Protein AF-A0AAU9NPM9-F1 (afdb_monomer_lite)

InterPro domains:
  IPR006734 PLATZ transcription factor [PF04640] (2-65)

pLDDT: mean 89.78, std 11.23, range [49.44, 97.81]

Organism: NCBI:txid75947

Foldseek 3Di:
DAFCVVPVVPWDCALEDWDQDPNTTDAAADDDPADPDDPPAPAAAPQPRHGGPDNRNHHHNVSLVVVVVVPPPVGDGDDPPDPD

Sequence (84 aa):
MVRVNEIQGYLYISCVQTYIINSAKIMFWNERPQPRPRKGVTHHCEICGRSLVDAFRFCSLGCKLGGMKRGDSKLSFTLKMNHT

Structure (mmCIF, N/CA/C/O backbone):
data_AF-A0AAU9NPM9-F1
#
_entry.id   AF-A0AAU9NPM9-F1
#
loop_
_atom_site.group_PDB
_atom_site.id
_atom_site.type_symbol
_atom_site.label_atom_id
_atom_site.label_alt_id
_atom_site.label_comp_id
_atom_site.label_asym_id
_atom_site.label_entity_id
_atom_site.label_seq_id
_atom_site.pdbx_PDB_ins_code
_atom_site.Cartn_x
_atom_site.Cartn_y
_atom_site.Cartn_z
_atom_site.occupancy
_atom_site.B_iso_or_equiv
_atom_site.auth_seq_id
_atom_site.auth_comp_id
_atom_site.auth_asym_id
_atom_site.auth_atom_id
_atom_site.pdbx_PDB_model_num
ATOM 1 N N . MET A 1 1 ? 0.362 10.338 -5.796 1.00 90.38 1 MET A N 1
ATOM 2 C CA . MET A 1 1 ? 1.220 9.649 -4.799 1.00 90.38 1 MET A CA 1
ATOM 3 C C . MET A 1 1 ? 1.158 10.455 -3.521 1.00 90.38 1 MET A C 1
ATOM 5 O O . MET A 1 1 ? 0.852 11.633 -3.625 1.00 90.38 1 MET A O 1
ATOM 9 N N . VAL A 1 2 ? 1.402 9.852 -2.366 1.00 95.50 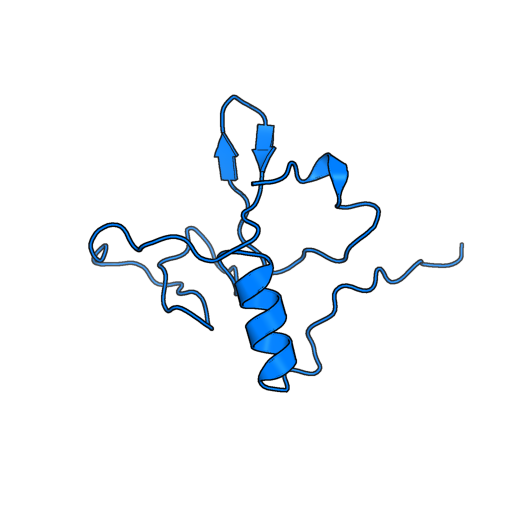2 VAL A N 1
ATOM 10 C CA . VAL A 1 2 ? 1.280 10.520 -1.060 1.00 95.50 2 VAL A CA 1
ATOM 11 C C . VAL A 1 2 ? 2.447 10.118 -0.164 1.00 95.50 2 VAL A C 1
ATOM 13 O O . VAL A 1 2 ? 2.953 8.997 -0.310 1.00 95.50 2 VAL A O 1
ATOM 16 N N . ARG A 1 3 ? 2.915 11.013 0.716 1.00 96.88 3 ARG A N 1
ATOM 17 C CA . ARG A 1 3 ? 3.959 10.653 1.682 1.00 96.88 3 ARG A CA 1
ATOM 18 C C . ARG A 1 3 ? 3.347 9.825 2.799 1.00 96.88 3 ARG A C 1
ATOM 20 O O . ARG A 1 3 ? 2.250 10.097 3.271 1.00 96.88 3 ARG A O 1
ATOM 27 N N . VAL A 1 4 ? 4.090 8.832 3.266 1.00 96.44 4 VAL A N 1
ATOM 28 C CA . VAL A 1 4 ? 3.641 7.969 4.366 1.00 96.44 4 VAL A CA 1
ATOM 29 C C . VAL A 1 4 ? 3.380 8.788 5.633 1.00 96.44 4 VAL A C 1
ATOM 31 O O . VAL A 1 4 ? 2.341 8.614 6.265 1.00 96.44 4 VAL A O 1
ATOM 34 N N . ASN A 1 5 ? 4.254 9.748 5.944 1.00 96.25 5 ASN A N 1
ATOM 35 C CA . ASN A 1 5 ? 4.113 10.594 7.131 1.00 96.25 5 ASN A CA 1
ATOM 36 C C . ASN A 1 5 ? 2.855 11.476 7.121 1.00 96.25 5 ASN A C 1
ATOM 38 O O . ASN A 1 5 ? 2.381 11.836 8.191 1.00 96.25 5 ASN A O 1
ATOM 42 N N . GLU A 1 6 ? 2.298 11.792 5.948 1.00 95.19 6 GLU A N 1
ATOM 43 C CA . GLU A 1 6 ? 1.085 12.614 5.827 1.00 95.19 6 GLU A CA 1
ATOM 44 C C . GLU A 1 6 ? -0.183 11.828 6.201 1.00 95.19 6 GLU A C 1
ATOM 46 O O . GLU A 1 6 ? -1.179 12.432 6.583 1.00 95.19 6 GLU A O 1
ATOM 51 N N . ILE A 1 7 ? -0.162 10.490 6.107 1.00 94.31 7 ILE A N 1
ATOM 52 C CA . ILE A 1 7 ? -1.374 9.665 6.256 1.00 94.31 7 ILE A CA 1
ATOM 53 C C . ILE A 1 7 ? -1.293 8.579 7.331 1.00 94.31 7 ILE A C 1
ATOM 55 O O . ILE A 1 7 ? -2.331 8.081 7.759 1.00 94.31 7 ILE A O 1
ATOM 59 N N . GLN A 1 8 ? -0.096 8.188 7.777 1.00 93.25 8 GLN A N 1
ATOM 60 C CA . GLN A 1 8 ? 0.081 7.071 8.717 1.00 93.25 8 GLN A CA 1
ATOM 61 C C . GLN A 1 8 ? -0.606 7.290 10.076 1.00 93.25 8 GLN A C 1
ATOM 63 O O . GLN A 1 8 ? -0.941 6.318 10.743 1.00 93.25 8 GLN A O 1
ATOM 68 N N . GLY A 1 9 ? -0.833 8.548 10.471 1.00 92.75 9 GLY A N 1
ATOM 69 C CA . GLY A 1 9 ? -1.575 8.909 11.686 1.00 92.75 9 GLY A CA 1
ATOM 70 C C . GLY A 1 9 ? -3.097 8.885 11.528 1.00 92.75 9 GLY A C 1
ATOM 71 O O . GLY A 1 9 ? -3.807 9.003 12.518 1.00 92.75 9 GLY A O 1
ATOM 72 N N . TYR A 1 10 ? -3.599 8.702 10.303 1.00 92.94 10 TYR A N 1
ATOM 73 C CA . TYR A 1 10 ? -5.032 8.695 9.993 1.00 92.94 10 TYR A CA 1
ATOM 74 C C . TYR A 1 10 ? -5.519 7.351 9.439 1.00 92.94 10 TYR A C 1
ATOM 76 O O . TYR A 1 10 ? -6.696 7.025 9.574 1.00 92.94 10 TYR A O 1
ATOM 84 N N . LEU A 1 11 ? -4.635 6.562 8.815 1.00 94.12 11 LEU A N 1
ATOM 85 C CA . LEU A 1 11 ? -4.995 5.324 8.124 1.00 94.12 11 LEU A CA 1
ATOM 86 C C . LEU A 1 11 ? -4.076 4.159 8.508 1.00 94.12 11 LEU A C 1
ATOM 88 O O . LEU A 1 11 ? -2.851 4.277 8.506 1.00 94.12 11 LEU A O 1
ATOM 92 N N . TYR A 1 12 ? -4.665 2.981 8.720 1.00 94.62 12 TYR A N 1
ATOM 93 C CA . TYR A 1 12 ? -3.916 1.731 8.808 1.00 94.62 12 TYR A CA 1
ATOM 94 C C . TYR A 1 12 ? -3.445 1.326 7.408 1.00 94.62 12 TYR A C 1
ATOM 96 O O . TYR A 1 12 ? -4.202 0.801 6.593 1.00 94.62 12 TYR A O 1
ATOM 104 N N . ILE A 1 13 ? -2.179 1.597 7.102 1.00 95.19 13 ILE A N 1
ATOM 105 C CA . ILE A 1 13 ? -1.592 1.466 5.753 1.00 95.19 13 ILE A CA 1
ATOM 106 C C . ILE A 1 13 ? -0.703 0.228 5.581 1.00 95.19 13 ILE A C 1
ATOM 108 O O . ILE A 1 13 ? 0.022 0.115 4.594 1.00 95.19 13 ILE A O 1
ATOM 112 N N . SER A 1 14 ? -0.762 -0.720 6.521 1.00 93.75 14 SER A N 1
ATOM 113 C CA . SER A 1 14 ? -0.021 -1.980 6.417 1.00 93.75 14 SER A CA 1
ATOM 114 C C . SER A 1 14 ? -0.390 -2.764 5.151 1.00 93.75 14 SER A C 1
ATOM 116 O O . SER A 1 14 ? -1.460 -2.569 4.555 1.00 93.75 14 SER A O 1
ATOM 118 N N . CYS A 1 15 ? 0.518 -3.660 4.754 1.00 95.31 15 CYS A N 1
ATOM 119 C CA . CYS A 1 15 ? 0.419 -4.521 3.572 1.00 95.31 15 CYS A CA 1
ATOM 120 C C . CYS A 1 15 ? 0.451 -3.788 2.215 1.00 95.31 15 CYS A C 1
ATOM 122 O O . CYS A 1 15 ? 0.399 -4.454 1.180 1.00 95.31 15 CYS A O 1
ATOM 124 N N . VAL A 1 16 ? 0.579 -2.455 2.198 1.00 96.75 16 VAL A N 1
ATOM 125 C CA . VAL A 1 16 ? 0.784 -1.652 0.984 1.00 96.75 16 VAL A CA 1
ATOM 126 C C . VAL A 1 16 ? 2.269 -1.352 0.811 1.00 96.75 16 VAL A C 1
ATOM 128 O O . VAL A 1 16 ? 2.920 -0.853 1.728 1.00 96.75 16 VAL A O 1
ATOM 131 N N . GLN A 1 17 ? 2.805 -1.625 -0.375 1.00 95.69 17 GLN A N 1
ATOM 132 C CA . GLN A 1 17 ? 4.197 -1.341 -0.692 1.00 95.69 17 GLN A CA 1
ATOM 133 C C . GLN A 1 17 ? 4.491 0.164 -0.661 1.00 95.69 17 GLN A C 1
ATOM 135 O O . GLN A 1 17 ? 3.781 0.979 -1.258 1.00 95.69 17 GLN A O 1
ATOM 140 N N . THR A 1 18 ? 5.610 0.514 -0.029 1.00 95.56 18 THR A N 1
ATOM 141 C CA . THR A 1 18 ? 6.152 1.875 0.008 1.00 95.56 18 THR A CA 1
ATOM 142 C C . THR A 1 18 ? 7.438 1.976 -0.800 1.00 95.56 18 THR A C 1
ATOM 144 O O . THR A 1 18 ? 8.160 0.994 -0.948 1.00 95.56 18 THR A O 1
ATOM 147 N N . TYR A 1 19 ? 7.743 3.171 -1.290 1.00 93.38 19 TYR A N 1
ATOM 148 C CA . TYR A 1 19 ? 8.940 3.463 -2.073 1.00 93.38 19 TYR A CA 1
ATOM 149 C C . TYR A 1 19 ? 9.686 4.635 -1.444 1.00 93.38 19 TYR A C 1
ATOM 151 O O . TYR A 1 19 ? 9.056 5.519 -0.864 1.00 93.38 19 TYR A O 1
ATOM 159 N N . ILE A 1 20 ? 11.008 4.666 -1.593 1.00 94.69 20 ILE A N 1
ATOM 160 C CA . ILE A 1 20 ? 11.802 5.862 -1.314 1.00 94.69 20 ILE A CA 1
ATOM 161 C C . ILE A 1 20 ? 12.015 6.594 -2.639 1.00 94.69 20 ILE A C 1
ATOM 163 O O . ILE A 1 20 ? 12.608 6.039 -3.560 1.00 94.69 20 ILE A O 1
ATOM 167 N N . ILE A 1 21 ? 11.495 7.816 -2.754 1.00 92.81 21 ILE A N 1
ATOM 168 C CA . ILE A 1 21 ? 11.691 8.689 -3.920 1.00 92.81 21 ILE A CA 1
ATOM 169 C C . ILE A 1 21 ? 12.119 10.055 -3.404 1.00 92.81 21 ILE A C 1
ATOM 171 O O . ILE A 1 21 ? 11.431 10.622 -2.557 1.00 92.81 21 ILE A O 1
ATOM 175 N N . ASN A 1 22 ? 13.241 10.574 -3.912 1.00 94.75 22 ASN A N 1
ATOM 176 C CA . ASN A 1 22 ? 13.815 11.855 -3.482 1.00 94.75 22 ASN A CA 1
ATOM 177 C C . ASN A 1 22 ? 13.915 11.942 -1.947 1.00 94.75 22 ASN A C 1
ATOM 179 O O . ASN A 1 22 ? 13.427 12.887 -1.332 1.00 94.75 22 ASN A O 1
ATOM 183 N N . SER A 1 23 ? 14.465 10.888 -1.334 1.00 94.94 23 SER A N 1
ATOM 184 C CA . SER A 1 23 ? 14.636 10.744 0.121 1.00 94.94 23 SER A CA 1
ATOM 185 C C . SER A 1 23 ? 13.347 10.738 0.958 1.00 94.94 23 SER A C 1
ATOM 187 O O . SER A 1 23 ? 13.414 10.755 2.183 1.00 94.94 23 SER A O 1
ATOM 189 N N . ALA A 1 24 ? 12.167 10.659 0.336 1.00 96.50 24 ALA A N 1
ATOM 190 C CA . ALA A 1 24 ? 10.887 10.579 1.032 1.00 96.50 24 ALA A CA 1
ATOM 191 C C . ALA A 1 24 ? 10.248 9.193 0.889 1.00 96.50 24 ALA A C 1
ATOM 193 O O . ALA A 1 24 ? 10.209 8.621 -0.204 1.00 96.50 24 ALA A O 1
ATOM 194 N N . LYS A 1 25 ? 9.678 8.680 1.987 1.00 96.62 25 LYS A N 1
ATOM 195 C CA . LYS A 1 25 ? 8.858 7.464 1.971 1.00 96.62 25 LYS A CA 1
ATOM 1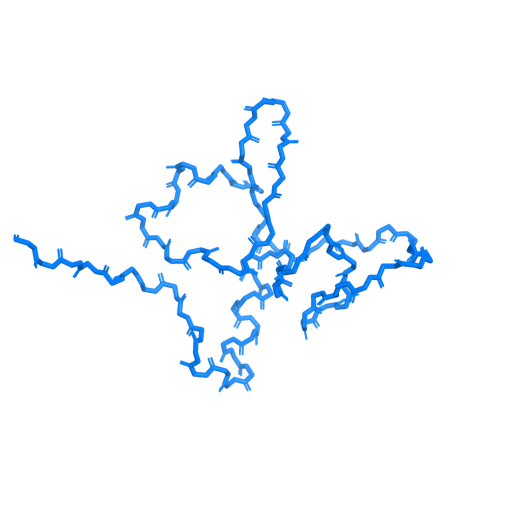96 C C . LYS A 1 25 ? 7.462 7.788 1.446 1.00 96.62 25 LYS A C 1
ATOM 198 O O . LYS A 1 25 ? 6.715 8.548 2.063 1.00 96.62 25 LYS A O 1
ATOM 203 N N . ILE A 1 26 ? 7.110 7.203 0.309 1.00 96.56 26 ILE A N 1
ATOM 204 C CA . ILE A 1 26 ? 5.863 7.465 -0.410 1.00 96.56 26 ILE A CA 1
ATOM 205 C C . ILE A 1 26 ? 5.110 6.179 -0.746 1.00 96.56 26 ILE A C 1
ATOM 207 O O . ILE A 1 26 ? 5.658 5.075 -0.732 1.00 96.56 26 ILE A O 1
ATOM 211 N N . MET A 1 27 ? 3.847 6.346 -1.113 1.00 95.75 27 MET A N 1
ATOM 212 C CA . MET A 1 27 ? 2.962 5.283 -1.577 1.00 95.75 27 MET A CA 1
ATOM 213 C C . MET A 1 27 ? 2.006 5.787 -2.660 1.00 95.75 27 MET A C 1
ATOM 215 O O . MET A 1 27 ? 1.800 6.994 -2.845 1.00 95.75 27 MET A O 1
ATOM 219 N N . PHE A 1 28 ? 1.431 4.854 -3.417 1.00 96.25 28 PHE A N 1
ATOM 220 C CA . PHE A 1 28 ? 0.517 5.182 -4.507 1.00 96.25 28 PHE A CA 1
ATOM 221 C C . PHE A 1 28 ? -0.939 5.076 -4.090 1.00 96.25 28 PHE A C 1
ATOM 223 O O . PHE A 1 28 ? -1.327 4.168 -3.359 1.00 96.25 28 PHE A O 1
ATOM 230 N N . TRP A 1 29 ? -1.734 6.023 -4.592 1.00 95.50 29 TRP A N 1
ATOM 231 C CA . TRP A 1 29 ? -3.180 6.014 -4.418 1.00 95.50 29 TRP A CA 1
ATOM 232 C C . TRP A 1 29 ? -3.796 4.894 -5.251 1.00 95.50 29 TRP A C 1
ATOM 234 O O . TRP A 1 29 ? -4.378 3.977 -4.700 1.00 95.50 29 TRP A O 1
ATOM 244 N N . ASN A 1 30 ? -3.559 4.901 -6.561 1.00 95.69 30 ASN A N 1
ATOM 245 C CA . ASN A 1 30 ? -4.077 3.892 -7.480 1.00 95.69 30 ASN A CA 1
ATOM 246 C C . ASN A 1 30 ? -2.987 2.928 -7.937 1.00 95.69 30 ASN A C 1
ATOM 248 O O . ASN A 1 30 ? -1.788 3.167 -7.751 1.00 95.69 30 ASN A O 1
ATOM 252 N N . GLU A 1 31 ? -3.421 1.820 -8.536 1.00 91.31 31 GLU A N 1
ATOM 253 C CA . GLU A 1 31 ? -2.535 0.997 -9.346 1.00 91.31 31 GLU A CA 1
ATOM 254 C C . GLU A 1 31 ? -1.829 1.838 -10.413 1.00 91.31 31 GLU A C 1
ATOM 256 O O . GLU A 1 31 ? -2.307 2.882 -10.859 1.00 91.31 31 GLU A O 1
ATOM 261 N N . ARG A 1 32 ? -0.638 1.389 -10.787 1.00 85.69 32 ARG A N 1
ATOM 262 C CA . ARG A 1 32 ? 0.147 2.004 -11.849 1.00 85.69 32 ARG A CA 1
ATOM 263 C C . ARG A 1 32 ? 0.225 1.026 -13.016 1.00 85.69 32 ARG A C 1
ATOM 265 O O . ARG A 1 32 ? 0.339 -0.174 -12.742 1.00 85.69 32 ARG A O 1
ATOM 272 N N . PRO A 1 33 ? 0.287 1.5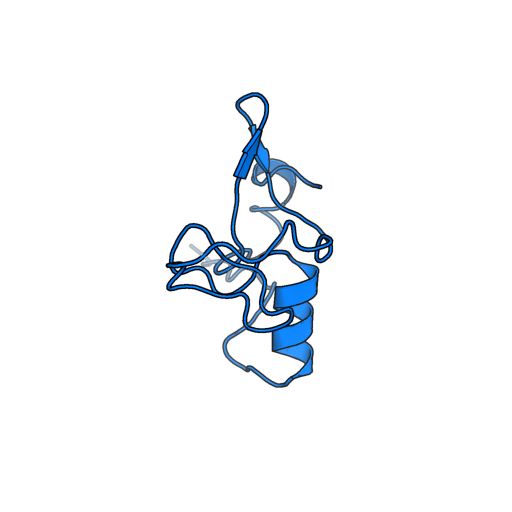10 -14.269 1.00 75.12 33 PRO A N 1
ATOM 273 C CA . PRO A 1 33 ? 0.584 0.663 -15.420 1.00 75.12 33 PRO A CA 1
ATOM 274 C C . PRO A 1 33 ? 1.834 -0.181 -15.133 1.00 75.12 33 PRO A C 1
ATOM 276 O O . PRO A 1 33 ? 2.819 0.330 -14.575 1.00 75.12 33 PRO A O 1
ATOM 279 N N . GLN A 1 34 ? 1.774 -1.488 -15.396 1.00 66.75 34 GLN A N 1
ATOM 280 C CA . GLN A 1 34 ? 2.928 -2.369 -15.215 1.00 66.75 34 GLN A CA 1
ATOM 281 C C . GLN A 1 34 ? 4.040 -1.958 -16.197 1.00 66.75 34 GLN A C 1
ATOM 283 O O . GLN A 1 34 ? 3.800 -1.930 -17.403 1.00 66.75 34 GLN A O 1
ATOM 288 N N . PRO A 1 35 ? 5.271 -1.681 -15.733 1.00 63.84 35 PRO A N 1
ATOM 289 C CA . PRO A 1 35 ? 6.437 -1.881 -16.579 1.00 63.84 35 PRO A CA 1
ATOM 290 C C . PRO A 1 35 ? 6.552 -3.383 -16.869 1.00 63.84 35 PRO A C 1
ATOM 292 O O . PRO A 1 35 ? 6.160 -4.187 -16.025 1.00 63.84 35 PRO A O 1
ATOM 295 N N . ARG A 1 36 ? 7.065 -3.737 -18.053 1.00 66.00 36 ARG A N 1
ATOM 296 C CA . ARG A 1 36 ? 7.204 -5.110 -18.580 1.00 66.00 36 ARG A CA 1
ATOM 297 C C . ARG A 1 36 ? 7.437 -6.171 -17.482 1.00 66.00 36 ARG A C 1
ATOM 299 O O . ARG A 1 36 ? 8.246 -5.909 -16.587 1.00 66.00 36 ARG A O 1
ATOM 306 N N . PRO A 1 37 ? 6.817 -7.363 -17.578 1.00 65.06 37 PRO A N 1
ATOM 307 C CA . PRO A 1 37 ? 6.958 -8.419 -16.577 1.00 65.06 37 PRO A CA 1
ATOM 308 C C . PRO A 1 37 ? 8.431 -8.665 -16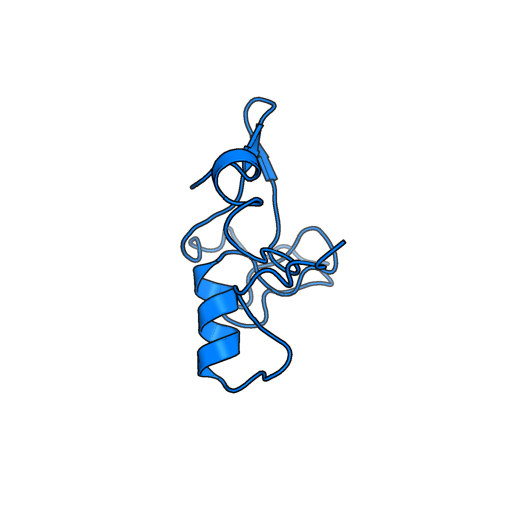.222 1.00 65.06 37 PRO A C 1
ATOM 310 O O . PRO A 1 37 ? 9.237 -8.989 -17.098 1.00 65.06 37 PRO A O 1
ATOM 313 N N . ARG A 1 38 ? 8.806 -8.499 -14.947 1.00 66.00 38 ARG A N 1
ATOM 314 C CA . ARG A 1 38 ? 10.138 -8.904 -14.475 1.00 66.00 38 ARG A CA 1
ATOM 315 C C . ARG A 1 38 ? 10.109 -10.403 -14.195 1.00 66.00 38 ARG A C 1
ATOM 317 O O . ARG A 1 38 ? 9.350 -10.860 -13.346 1.00 66.00 38 ARG A O 1
ATOM 324 N N . LYS A 1 39 ? 10.941 -11.168 -14.907 1.00 66.75 39 LYS A N 1
ATOM 325 C CA . LYS A 1 39 ? 11.183 -12.587 -14.605 1.00 66.75 39 LYS A CA 1
ATOM 326 C C . LYS A 1 39 ? 11.790 -12.711 -13.199 1.00 66.75 39 LYS A C 1
ATOM 328 O O . LYS A 1 39 ? 12.662 -11.921 -12.850 1.00 66.75 39 LYS A O 1
ATOM 333 N N . GLY A 1 40 ? 11.339 -13.697 -12.421 1.00 75.00 40 GLY A N 1
ATOM 334 C CA . GLY A 1 40 ? 11.914 -14.030 -11.109 1.00 75.00 40 GLY A CA 1
ATOM 335 C C . GLY A 1 40 ? 11.352 -13.261 -9.909 1.00 75.00 40 GLY A C 1
ATOM 336 O O . GLY A 1 40 ? 11.951 -13.305 -8.840 1.00 75.00 40 GLY A O 1
ATOM 337 N N . VAL A 1 41 ? 10.224 -12.557 -10.052 1.00 76.38 41 VAL A N 1
ATOM 338 C CA . VAL A 1 41 ? 9.554 -11.928 -8.904 1.00 76.38 41 VAL A CA 1
ATOM 339 C C . VAL A 1 41 ? 8.685 -12.957 -8.181 1.00 76.38 41 VAL A C 1
ATOM 341 O O . VAL A 1 41 ? 7.866 -13.624 -8.807 1.00 76.38 41 VAL A O 1
ATOM 344 N N . THR A 1 42 ? 8.840 -13.067 -6.863 1.00 84.25 42 THR A N 1
ATOM 345 C CA . THR A 1 42 ? 8.079 -14.000 -6.014 1.00 84.25 42 THR A CA 1
ATOM 346 C C . THR A 1 42 ? 6.780 -13.402 -5.475 1.00 84.25 42 THR A C 1
ATOM 348 O O . THR A 1 42 ? 5.815 -14.129 -5.253 1.00 84.25 42 THR A O 1
ATOM 351 N N . HIS A 1 43 ? 6.716 -12.080 -5.301 1.00 90.38 43 HIS A N 1
ATOM 352 C CA . HIS A 1 43 ? 5.570 -11.393 -4.702 1.00 90.38 43 HIS A CA 1
ATOM 353 C C . HIS A 1 43 ? 4.806 -10.559 -5.732 1.00 90.38 43 HIS A C 1
ATOM 355 O O . HIS A 1 43 ? 5.385 -9.750 -6.459 1.00 90.38 43 HIS A O 1
ATOM 361 N N . HIS A 1 44 ? 3.486 -10.727 -5.776 1.00 92.94 44 HIS A N 1
ATOM 362 C CA . HIS A 1 44 ? 2.604 -10.017 -6.698 1.00 92.94 44 HIS A CA 1
ATOM 363 C C . HIS A 1 44 ? 1.437 -9.393 -5.939 1.00 92.94 44 HIS A C 1
ATOM 365 O O . HIS A 1 44 ? 0.914 -9.976 -4.994 1.00 92.94 44 HIS A O 1
ATOM 371 N N . CYS A 1 45 ? 1.016 -8.207 -6.375 1.00 94.56 45 CYS A N 1
ATOM 372 C CA . CYS A 1 45 ? -0.175 -7.547 -5.864 1.00 94.56 45 CYS A CA 1
ATOM 373 C C . CYS A 1 45 ? -1.399 -8.440 -6.085 1.00 94.56 45 CYS A C 1
ATOM 375 O O . CYS A 1 45 ? -1.705 -8.789 -7.225 1.00 94.56 45 CYS A O 1
ATOM 377 N N . GLU A 1 46 ? -2.143 -8.725 -5.021 1.00 95.50 46 GLU A N 1
ATOM 378 C CA . GLU A 1 46 ? -3.300 -9.632 -5.055 1.00 95.50 46 GLU A CA 1
ATOM 379 C C . GLU A 1 46 ? -4.469 -9.112 -5.917 1.00 95.50 46 GLU A C 1
ATOM 381 O O . GLU A 1 46 ? -5.377 -9.864 -6.277 1.00 95.50 46 GLU A O 1
ATOM 386 N N . ILE A 1 47 ? -4.463 -7.819 -6.266 1.00 95.81 47 ILE A N 1
ATOM 387 C CA . ILE A 1 47 ? -5.520 -7.187 -7.070 1.00 95.81 47 ILE A CA 1
ATOM 388 C C . ILE A 1 47 ? -5.155 -7.041 -8.540 1.00 95.81 47 ILE A C 1
ATOM 390 O O . ILE A 1 47 ? -5.956 -7.424 -9.388 1.00 95.81 47 ILE A O 1
ATOM 394 N N . CYS A 1 48 ? -3.980 -6.485 -8.841 1.00 93.56 48 CYS A N 1
ATOM 395 C CA . CYS A 1 48 ? -3.595 -6.112 -10.207 1.00 93.56 48 CYS A CA 1
ATOM 396 C C . CYS A 1 48 ? -2.406 -6.916 -10.758 1.00 93.56 48 CYS A C 1
ATOM 398 O O . CYS A 1 48 ? -1.889 -6.607 -11.830 1.00 93.56 48 CYS A O 1
ATOM 400 N N . GLY A 1 49 ? -1.903 -7.900 -10.003 1.00 91.31 49 GLY A N 1
ATOM 401 C CA . GLY A 1 49 ? -0.799 -8.768 -10.421 1.00 91.31 49 GLY A CA 1
ATOM 402 C C . GLY A 1 49 ? 0.555 -8.067 -10.565 1.00 91.31 49 GLY A C 1
ATOM 403 O O . GLY A 1 49 ? 1.506 -8.667 -11.051 1.00 91.31 49 GLY A O 1
ATOM 404 N N . ARG A 1 50 ? 0.677 -6.791 -10.173 1.00 91.31 50 ARG A N 1
ATOM 405 C CA . ARG A 1 50 ? 1.945 -6.052 -10.238 1.00 91.31 50 ARG A CA 1
ATOM 406 C C . ARG A 1 50 ? 2.995 -6.713 -9.347 1.00 91.31 50 ARG A C 1
ATOM 408 O O . ARG A 1 50 ? 2.739 -6.915 -8.165 1.00 91.31 50 ARG A O 1
ATOM 415 N N . SER A 1 51 ? 4.185 -6.951 -9.890 1.00 90.94 51 SER A N 1
ATOM 416 C CA . SER A 1 51 ? 5.371 -7.355 -9.131 1.00 90.94 51 SER A CA 1
ATOM 417 C C . SER A 1 51 ? 5.655 -6.411 -7.958 1.00 90.94 51 SER A C 1
ATOM 419 O O . SER A 1 51 ? 5.683 -5.187 -8.133 1.00 90.94 51 SER A O 1
ATOM 421 N N . LEU A 1 52 ? 5.884 -6.983 -6.781 1.00 91.62 52 LEU A N 1
ATOM 422 C CA . LEU A 1 52 ? 6.213 -6.276 -5.547 1.00 91.62 52 LEU A CA 1
ATOM 423 C C . LEU A 1 52 ? 7.689 -6.482 -5.195 1.00 91.62 52 LEU A C 1
ATOM 425 O O . LEU A 1 52 ? 8.309 -7.454 -5.620 1.00 91.62 52 LEU A O 1
ATOM 429 N N . VAL A 1 53 ? 8.262 -5.535 -4.450 1.00 88.25 53 VAL A N 1
ATOM 430 C CA . VAL A 1 53 ? 9.686 -5.588 -4.051 1.00 88.25 53 VAL A CA 1
ATOM 431 C C . VAL A 1 53 ? 9.920 -6.544 -2.877 1.00 88.25 53 VAL A C 1
ATOM 433 O O . VAL A 1 53 ? 11.007 -7.091 -2.752 1.00 88.25 53 VAL A O 1
ATOM 436 N N . ASP A 1 54 ? 8.906 -6.752 -2.043 1.00 87.75 54 ASP A N 1
ATOM 437 C CA . ASP A 1 54 ? 8.963 -7.556 -0.818 1.00 87.75 54 ASP A CA 1
ATOM 438 C C . ASP A 1 54 ? 7.589 -8.218 -0.591 1.00 87.75 54 ASP A C 1
ATOM 440 O O . ASP A 1 54 ? 6.675 -8.018 -1.402 1.00 87.75 54 ASP A O 1
ATOM 444 N N . ALA A 1 55 ? 7.412 -8.948 0.512 1.00 91.38 55 ALA A N 1
ATOM 445 C CA . ALA A 1 55 ? 6.202 -9.664 0.928 1.00 91.38 55 ALA A CA 1
ATOM 446 C C . ALA A 1 55 ? 5.011 -8.751 1.316 1.00 91.38 55 ALA A C 1
ATOM 448 O O . ALA A 1 55 ? 4.232 -9.039 2.227 1.00 91.38 55 ALA A O 1
ATOM 449 N N . PHE A 1 56 ? 4.840 -7.632 0.612 1.00 95.50 56 PHE A N 1
ATOM 450 C CA . PHE A 1 56 ? 3.619 -6.839 0.633 1.00 95.50 56 PHE A CA 1
ATOM 451 C C . PHE A 1 56 ? 2.483 -7.583 -0.080 1.00 95.50 56 PHE A C 1
ATOM 453 O O . PHE A 1 56 ? 2.711 -8.473 -0.895 1.00 95.50 56 PHE A O 1
ATOM 460 N N . ARG A 1 57 ? 1.241 -7.171 0.188 1.00 96.44 57 ARG A N 1
ATOM 461 C CA . ARG A 1 57 ? 0.045 -7.731 -0.465 1.00 96.44 57 ARG A CA 1
ATOM 462 C C . ARG A 1 57 ? -0.464 -6.846 -1.602 1.00 96.44 57 ARG A C 1
ATOM 464 O O . ARG A 1 57 ? -1.043 -7.331 -2.572 1.00 96.44 57 ARG A O 1
ATOM 471 N N . PHE A 1 58 ? -0.233 -5.533 -1.506 1.00 97.25 58 PHE A N 1
ATOM 472 C CA . PHE A 1 58 ? -0.778 -4.541 -2.435 1.00 97.25 58 PHE A CA 1
ATOM 473 C C . PHE A 1 58 ? 0.274 -3.537 -2.896 1.00 97.25 58 PHE A C 1
ATOM 475 O O . PHE A 1 58 ? 1.115 -3.092 -2.119 1.00 97.25 58 PHE A O 1
ATOM 482 N N . CYS A 1 59 ? 0.184 -3.092 -4.151 1.00 96.19 59 CYS A N 1
ATOM 483 C CA . CYS A 1 59 ? 1.079 -2.058 -4.677 1.00 96.19 59 CYS A CA 1
ATOM 484 C C . CYS A 1 59 ? 0.626 -0.615 -4.388 1.00 96.19 59 CYS A C 1
ATOM 486 O O . CYS A 1 59 ? 1.389 0.324 -4.621 1.00 96.19 59 CYS A O 1
ATOM 488 N N . SER A 1 60 ? -0.631 -0.426 -3.974 1.00 97.06 60 SER A N 1
ATOM 489 C CA . SER A 1 60 ? -1.276 0.878 -3.785 1.00 97.06 60 SER A CA 1
ATOM 490 C C . SER A 1 60 ? -2.451 0.789 -2.804 1.00 97.06 60 SER A C 1
ATOM 492 O O . SER A 1 60 ? -2.953 -0.302 -2.516 1.00 97.06 60 SER A O 1
ATOM 494 N N . LEU A 1 61 ? -2.918 1.945 -2.322 1.00 97.25 61 LEU A N 1
ATOM 495 C CA . LEU A 1 61 ? -4.124 2.057 -1.491 1.00 97.25 61 LEU A CA 1
ATOM 496 C C . LEU A 1 61 ? -5.371 1.526 -2.200 1.00 97.25 61 LEU A C 1
ATOM 498 O O . LEU A 1 61 ? -6.158 0.799 -1.604 1.00 97.25 61 LEU A O 1
ATOM 502 N N . GLY A 1 62 ? -5.526 1.842 -3.482 1.00 97.38 62 GLY A N 1
ATOM 503 C CA . GLY A 1 62 ? -6.637 1.403 -4.315 1.00 97.38 62 GLY A CA 1
ATOM 504 C C . GLY A 1 62 ? -6.669 -0.114 -4.463 1.00 97.38 62 GLY A C 1
ATOM 505 O O . GLY A 1 62 ? -7.741 -0.706 -4.395 1.00 97.38 62 GLY A O 1
ATOM 506 N N . CYS A 1 63 ? -5.508 -0.771 -4.555 1.00 97.69 63 CYS A N 1
ATOM 507 C CA . CYS A 1 63 ? -5.451 -2.231 -4.515 1.00 97.69 63 CYS A CA 1
ATOM 508 C C . CYS A 1 63 ? -5.836 -2.779 -3.133 1.00 97.69 63 CYS A C 1
ATOM 510 O O . CYS A 1 63 ? -6.606 -3.726 -3.057 1.00 97.69 63 CYS A O 1
ATOM 512 N N . LYS A 1 64 ? -5.403 -2.168 -2.026 1.00 97.81 64 LYS A N 1
ATOM 513 C CA . LYS A 1 64 ? -5.878 -2.594 -0.698 1.00 97.81 64 LYS A CA 1
ATOM 514 C C . LYS A 1 64 ? -7.401 -2.449 -0.558 1.00 97.81 64 LYS A C 1
ATOM 516 O O . LYS A 1 64 ? -8.063 -3.374 -0.093 1.00 97.81 64 LYS A O 1
ATOM 521 N N . LEU A 1 65 ? -7.966 -1.337 -1.035 1.00 97.56 65 LEU A N 1
ATOM 522 C CA . LEU A 1 65 ? -9.415 -1.131 -1.092 1.00 97.56 65 LEU A CA 1
ATOM 523 C C . LEU A 1 65 ? -10.106 -2.175 -1.983 1.00 97.56 65 LEU A C 1
ATOM 525 O O . LEU A 1 65 ? -11.178 -2.664 -1.642 1.00 97.56 65 LEU A O 1
ATOM 529 N N . GLY A 1 66 ? -9.489 -2.549 -3.105 1.00 97.56 66 GLY A N 1
ATOM 530 C CA . GLY A 1 66 ? -9.950 -3.645 -3.956 1.00 97.56 66 GLY A CA 1
ATOM 531 C C . GLY A 1 66 ? -10.012 -4.980 -3.209 1.00 97.56 66 GLY A C 1
ATOM 532 O O . GLY A 1 66 ? -10.997 -5.698 -3.347 1.00 97.56 66 GLY A O 1
ATOM 533 N N . GLY A 1 67 ? -9.018 -5.279 -2.366 1.00 97.38 67 GLY A N 1
ATOM 534 C CA . GLY A 1 67 ? -9.022 -6.457 -1.488 1.00 97.38 67 GLY A CA 1
ATOM 535 C C . GLY A 1 67 ? -10.178 -6.441 -0.491 1.00 97.38 67 GLY A C 1
ATOM 536 O O . GLY A 1 67 ? -10.882 -7.438 -0.350 1.00 97.38 67 GLY A O 1
ATOM 537 N N . MET A 1 68 ? -10.445 -5.285 0.122 1.00 97.19 68 MET A N 1
ATOM 538 C CA . MET A 1 68 ? -11.595 -5.111 1.018 1.00 97.19 68 MET A CA 1
ATOM 539 C C . MET A 1 68 ? -12.921 -5.336 0.281 1.00 97.19 68 MET A C 1
ATOM 541 O O . MET A 1 68 ? -13.789 -6.048 0.774 1.00 97.19 68 MET A O 1
ATOM 545 N N . LYS A 1 69 ? -13.066 -4.789 -0.934 1.00 97.19 69 LYS A N 1
ATOM 546 C CA . LYS A 1 69 ? -14.264 -4.978 -1.773 1.00 97.19 69 LYS A CA 1
ATOM 547 C C . LYS A 1 69 ? -14.468 -6.427 -2.226 1.00 97.19 69 LYS A C 1
ATOM 549 O O . LYS A 1 69 ? -15.599 -6.809 -2.497 1.00 97.19 69 LYS A O 1
ATOM 554 N N . ARG A 1 70 ? -13.400 -7.230 -2.299 1.00 97.12 70 ARG A N 1
ATOM 555 C CA . ARG A 1 70 ? -13.466 -8.680 -2.559 1.00 97.12 70 ARG A CA 1
ATOM 556 C C . ARG A 1 70 ? -13.797 -9.510 -1.310 1.00 97.12 70 ARG A C 1
ATOM 558 O O . ARG A 1 70 ? -13.888 -10.726 -1.419 1.00 97.12 70 ARG A O 1
ATOM 565 N N . GLY A 1 71 ? -13.989 -8.874 -0.152 1.00 95.31 71 GLY A N 1
ATOM 566 C CA . GLY A 1 71 ? -14.441 -9.535 1.073 1.00 95.31 71 GLY A CA 1
ATOM 567 C C . GLY A 1 71 ? -13.332 -10.015 2.012 1.00 95.31 71 GLY A C 1
ATOM 568 O O . GLY A 1 71 ? -13.616 -10.808 2.906 1.00 95.31 71 GLY A O 1
ATOM 569 N N . ASP A 1 72 ? -12.082 -9.558 1.860 1.00 95.94 72 ASP A N 1
ATOM 570 C CA . ASP A 1 72 ? -11.039 -9.879 2.845 1.00 95.94 72 ASP A CA 1
ATOM 571 C C . ASP A 1 72 ? -11.270 -9.113 4.160 1.00 95.94 72 ASP A C 1
ATOM 573 O O . ASP A 1 72 ? -10.918 -7.939 4.301 1.00 95.94 72 ASP A O 1
ATOM 577 N N . SER A 1 73 ? -11.841 -9.815 5.140 1.00 93.31 73 SER A N 1
ATOM 578 C CA . SER A 1 73 ? -12.190 -9.301 6.467 1.00 93.31 73 SER A CA 1
ATOM 579 C C . SER A 1 73 ? -10.988 -8.926 7.337 1.00 93.31 73 SER A C 1
ATOM 581 O O . SER A 1 73 ? -11.153 -8.239 8.346 1.00 93.31 73 SER A O 1
ATOM 583 N N . LYS A 1 74 ? -9.768 -9.335 6.964 1.00 93.25 74 LYS A N 1
ATOM 584 C CA . LYS A 1 74 ? -8.541 -8.959 7.684 1.00 93.25 74 LYS A CA 1
ATOM 585 C C . LYS A 1 74 ? -8.037 -7.573 7.282 1.00 93.25 74 LYS A C 1
ATOM 587 O O . LYS A 1 74 ? -7.150 -7.030 7.943 1.00 93.25 74 LYS A O 1
ATOM 592 N N . LEU A 1 75 ? -8.559 -6.997 6.199 1.00 95.62 75 LEU A N 1
ATOM 593 C CA . LEU A 1 75 ? -8.149 -5.688 5.709 1.00 95.62 75 LEU A CA 1
ATOM 594 C C . LEU A 1 75 ? -8.994 -4.578 6.322 1.00 95.62 75 LEU A C 1
ATOM 596 O O . LEU A 1 75 ? -10.218 -4.622 6.337 1.00 95.62 75 LEU A O 1
ATOM 600 N N . SER A 1 76 ? -8.318 -3.525 6.766 1.00 95.25 76 SER A N 1
ATOM 601 C CA . SER A 1 76 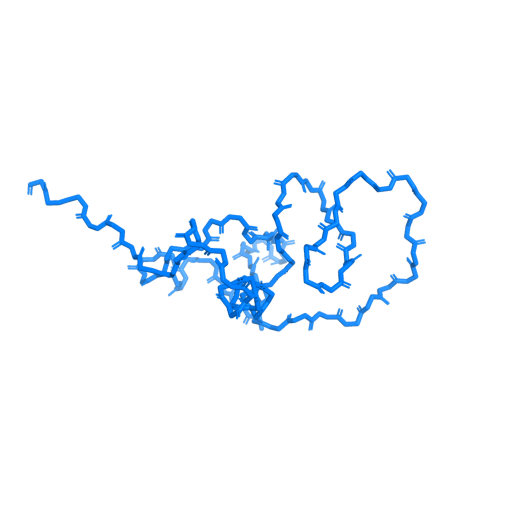? -8.963 -2.299 7.216 1.00 95.25 76 SER A CA 1
ATOM 602 C C . SER A 1 76 ? -8.060 -1.096 6.962 1.00 95.25 76 SER A C 1
ATOM 604 O O . SER A 1 76 ? -6.835 -1.235 6.881 1.00 95.25 76 SER A O 1
ATOM 606 N N . PHE A 1 77 ? -8.671 0.080 6.827 1.00 95.69 77 PHE A N 1
ATOM 607 C CA . PHE A 1 77 ? -7.989 1.373 6.907 1.00 95.69 77 PHE A CA 1
ATOM 608 C C . PHE A 1 77 ? -8.144 2.034 8.279 1.00 95.69 77 PHE A C 1
ATOM 610 O O . PHE A 1 77 ? -7.501 3.046 8.536 1.00 95.69 77 PHE A O 1
ATOM 617 N N . THR A 1 78 ? -8.944 1.457 9.174 1.00 94.50 78 THR A N 1
ATOM 618 C CA . THR A 1 78 ? -9.140 1.962 10.530 1.00 94.50 78 THR A CA 1
ATOM 619 C C . THR A 1 78 ? -7.881 1.741 11.356 1.00 94.50 78 THR A C 1
ATOM 621 O O . THR A 1 78 ? -7.412 0.610 11.500 1.00 94.50 78 THR A O 1
ATOM 624 N N . LEU A 1 79 ? -7.345 2.818 11.926 1.00 89.94 79 LEU A N 1
ATOM 625 C CA . LEU A 1 79 ? -6.323 2.717 12.957 1.00 89.94 79 LEU A CA 1
ATOM 626 C C . LEU A 1 79 ? -6.957 2.168 14.234 1.00 89.94 79 LEU A C 1
ATOM 628 O O . LEU A 1 79 ? -7.940 2.712 14.730 1.00 89.94 79 LEU A O 1
ATOM 632 N N . LYS A 1 80 ? -6.390 1.091 14.780 1.00 79.88 80 LYS A N 1
ATOM 633 C CA . LYS A 1 80 ? -6.708 0.684 16.148 1.00 79.88 80 LYS A CA 1
ATOM 634 C C . LYS A 1 80 ? -5.992 1.660 17.074 1.00 79.88 80 LYS A C 1
ATOM 636 O O . LYS A 1 80 ? -4.775 1.586 17.218 1.00 79.88 80 LYS A O 1
ATOM 641 N N . MET A 1 81 ? -6.733 2.616 17.625 1.00 67.31 81 MET A N 1
ATOM 642 C CA . MET A 1 81 ? -6.217 3.468 18.687 1.00 67.31 81 MET A CA 1
ATOM 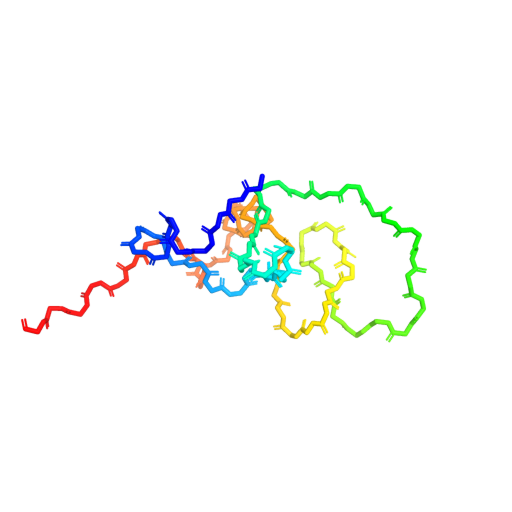643 C C . MET A 1 81 ? -6.148 2.608 19.945 1.00 67.31 81 MET A C 1
ATOM 645 O O . MET A 1 81 ? -7.175 2.187 20.473 1.00 67.31 81 MET A O 1
ATOM 649 N N . ASN A 1 82 ? -4.936 2.291 20.392 1.00 59.59 82 ASN A N 1
ATOM 650 C CA . ASN A 1 82 ? -4.759 1.722 21.717 1.00 59.59 82 ASN A CA 1
ATOM 651 C C . ASN A 1 82 ? -5.036 2.858 22.703 1.00 59.59 82 ASN A C 1
ATOM 653 O O . ASN A 1 82 ? -4.216 3.765 22.840 1.00 59.59 82 ASN A O 1
ATOM 657 N N . HIS A 1 83 ? -6.213 2.844 23.328 1.00 53.88 83 HIS A N 1
ATOM 658 C CA . HIS A 1 83 ? -6.466 3.666 24.505 1.00 53.88 83 HIS A CA 1
ATOM 659 C C . HIS A 1 83 ? -5.424 3.267 25.553 1.00 53.88 83 HIS A C 1
ATOM 661 O O . HIS A 1 83 ? -5.421 2.125 26.011 1.00 53.88 83 HIS A O 1
ATOM 667 N N . THR A 1 84 ? -4.493 4.177 25.826 1.00 49.44 84 THR A N 1
ATOM 668 C CA . THR A 1 84 ? -3.580 4.098 26.969 1.00 49.44 84 THR A CA 1
ATOM 669 C C . THR A 1 84 ? -4.056 5.120 27.979 1.00 49.44 84 THR A C 1
ATOM 671 O O . THR A 1 84 ? -4.476 6.207 27.516 1.00 49.44 84 THR A O 1
#

Radius of gyration: 13.45 Å; chains: 1; bounding box: 29×27×46 Å

Secondary structure (DSSP, 8-state):
-EEHHHHTTTS--TTB--EEETTEEEE-SS--PPPSPPTT---B-TTT--B-SSS-SBSSHHHHHHHHHTT-TT----------